Protein AF-A0A3E3EEW6-F1 (afdb_monomer_lite)

Foldseek 3Di:
DPPPDWDKAKDWPVQFPDKAFDPPQPDADPPPRHGWIKTWGWFPALVFFAPVDAPAADPVRRRQSNFTKTFIDGPVQKAADPVHRNTMIMGTHDQVDKTKMATDWDFDPPDADPVRHTDTDGGDIDIDGPVSVNSRNDTHPVVVVVVVVVVVVVVPDDPDDDPPPDDDDDDDDDD

Organism: NCBI:txid1547

pLDDT: mean 82.51, std 18.4, range [32.59, 97.31]

Sequence (175 aa):
MNRRNYIGIGISKNQIAEVNRHSDPTRLDKLSGEPLYVAKVMLPSSEFRNKSIDFGTDQNGIDRNKRGAYINVPASFIRDDRKQPEERKYFYLNPERTYQVHFFGKAIEGKMLEDGRQVYDKPESVMLNASDLKTAFSFDREKINELNQNSNRNNDIPKTNEQVKTEKNSPDLKR

Radius of gyration: 24.43 Å; chains: 1; bounding box: 71×68×52 Å

Structure (mmCIF, N/CA/C/O backbone):
data_AF-A0A3E3EEW6-F1
#
_entry.id   AF-A0A3E3EEW6-F1
#
loop_
_atom_site.group_PDB
_atom_site.id
_atom_site.type_symbol
_atom_site.label_atom_id
_atom_site.label_alt_id
_atom_site.label_comp_id
_atom_site.label_asym_id
_atom_site.label_entity_id
_atom_site.label_seq_id
_atom_site.pdbx_PDB_ins_code
_atom_site.Cartn_x
_atom_site.Cartn_y
_atom_site.Cartn_z
_atom_site.occupancy
_atom_site.B_iso_or_equiv
_atom_site.auth_seq_id
_atom_site.auth_comp_id
_atom_site.auth_asym_id
_atom_site.auth_atom_id
_atom_site.pdbx_PDB_model_num
ATOM 1 N N . MET A 1 1 ? -24.462 -5.992 11.011 1.00 48.09 1 MET A N 1
ATOM 2 C CA . MET A 1 1 ? -22.998 -6.027 10.779 1.00 48.09 1 MET A CA 1
ATOM 3 C C . MET A 1 1 ? -22.311 -6.543 12.036 1.00 48.09 1 MET A C 1
ATOM 5 O O . MET A 1 1 ? -22.247 -5.820 13.024 1.00 48.09 1 MET A O 1
ATOM 9 N N . ASN A 1 2 ? -21.857 -7.799 12.035 1.00 42.53 2 ASN A N 1
ATOM 10 C CA . ASN A 1 2 ? -21.101 -8.363 13.156 1.00 42.53 2 ASN A CA 1
ATOM 11 C C . ASN A 1 2 ? -19.722 -7.685 13.224 1.00 42.53 2 ASN A C 1
ATOM 13 O O . ASN A 1 2 ? -18.914 -7.836 12.316 1.00 42.53 2 ASN A O 1
ATOM 17 N N . ARG A 1 3 ? -19.437 -6.936 14.298 1.00 50.31 3 ARG A N 1
ATOM 18 C CA . ARG A 1 3 ? -18.134 -6.279 14.555 1.00 50.31 3 ARG A CA 1
ATOM 19 C C . ARG A 1 3 ? -17.039 -7.256 15.010 1.00 50.31 3 ARG A C 1
ATOM 21 O O . ARG A 1 3 ? -16.118 -6.862 15.719 1.00 50.31 3 ARG A O 1
ATOM 28 N N . ARG A 1 4 ? -17.153 -8.544 14.698 1.00 55.09 4 ARG A N 1
ATOM 29 C CA . ARG A 1 4 ? -16.237 -9.553 15.232 1.00 55.09 4 ARG A CA 1
ATOM 30 C C . ARG A 1 4 ? -15.172 -9.840 14.179 1.00 55.09 4 ARG A C 1
ATOM 32 O O . ARG A 1 4 ? -15.421 -10.583 13.242 1.00 55.09 4 ARG A O 1
ATOM 39 N N . ASN A 1 5 ? -14.014 -9.203 14.381 1.00 79.44 5 ASN A N 1
ATOM 40 C CA . ASN A 1 5 ? -12.693 -9.535 13.823 1.00 79.44 5 ASN A CA 1
ATOM 41 C C . ASN A 1 5 ? -12.202 -8.721 12.617 1.00 79.44 5 ASN A C 1
ATOM 43 O O . ASN A 1 5 ? -11.505 -9.249 11.756 1.00 79.44 5 ASN A O 1
ATOM 47 N N . TYR A 1 6 ? -12.471 -7.414 12.579 1.00 90.06 6 TYR A N 1
ATOM 48 C CA . TYR A 1 6 ? -11.663 -6.541 11.723 1.00 90.06 6 TYR A CA 1
ATOM 49 C C . TYR A 1 6 ? -10.188 -6.585 12.149 1.00 90.06 6 TYR A C 1
ATOM 51 O O . TYR A 1 6 ? -9.870 -6.551 13.340 1.00 90.06 6 TYR A O 1
ATOM 59 N N . ILE A 1 7 ? -9.288 -6.625 11.172 1.00 93.31 7 ILE A N 1
ATOM 60 C CA . ILE A 1 7 ? -7.844 -6.655 11.389 1.00 93.31 7 ILE A CA 1
ATOM 61 C C . ILE A 1 7 ? -7.320 -5.219 11.370 1.00 93.31 7 ILE A C 1
ATOM 63 O O . ILE A 1 7 ? -7.345 -4.552 10.337 1.00 93.31 7 ILE A O 1
ATOM 67 N N . GLY A 1 8 ? -6.872 -4.730 12.526 1.00 93.19 8 GLY A N 1
ATOM 68 C CA . GLY A 1 8 ? -6.270 -3.403 12.645 1.00 93.19 8 GLY A CA 1
ATOM 69 C C . GLY A 1 8 ? -4.846 -3.366 12.091 1.00 93.19 8 GLY A C 1
ATOM 70 O O . GLY A 1 8 ? -4.026 -4.221 12.437 1.00 93.19 8 GLY A O 1
ATOM 71 N N . ILE A 1 9 ? -4.560 -2.355 11.274 1.00 94.44 9 ILE A N 1
ATOM 72 C CA . ILE A 1 9 ? -3.225 -2.013 10.780 1.00 94.44 9 ILE A CA 1
ATOM 73 C C . ILE A 1 9 ? -2.840 -0.657 11.359 1.00 94.44 9 ILE A C 1
ATOM 75 O O . ILE A 1 9 ? -3.536 0.331 11.127 1.00 94.44 9 ILE A O 1
ATOM 79 N N . GLY A 1 10 ? -1.741 -0.617 12.110 1.00 93.25 10 GLY A N 1
ATOM 80 C CA . GLY A 1 10 ? -1.113 0.629 12.542 1.00 93.25 10 GLY A CA 1
ATOM 81 C C . GLY A 1 10 ? -0.069 1.073 11.523 1.00 93.25 10 GLY A C 1
ATOM 82 O O . GLY A 1 10 ? 0.713 0.250 11.053 1.00 93.25 10 GLY A O 1
ATOM 83 N N . ILE A 1 11 ? -0.058 2.361 11.198 1.00 93.94 11 ILE A N 1
ATOM 84 C CA . ILE A 1 11 ? 0.893 2.982 10.274 1.00 93.94 11 ILE A CA 1
ATOM 85 C C . ILE A 1 11 ? 1.423 4.293 10.856 1.00 93.94 11 ILE A C 1
ATOM 87 O O . ILE A 1 11 ? 0.774 4.938 11.683 1.00 93.94 11 ILE A O 1
ATOM 91 N N . SER A 1 12 ? 2.588 4.724 10.388 1.00 92.62 12 SER A N 1
ATOM 92 C CA . SER A 1 12 ? 3.044 6.099 10.584 1.00 92.62 12 SER A CA 1
ATOM 93 C C . SER A 1 12 ? 2.296 7.054 9.648 1.00 92.62 12 SER A C 1
ATOM 95 O O . SER A 1 12 ? 1.961 6.687 8.520 1.00 92.62 12 SER A O 1
ATOM 97 N N . LYS A 1 13 ? 2.102 8.310 10.068 1.00 92.31 13 LYS A N 1
ATOM 98 C CA . LYS A 1 13 ? 1.625 9.403 9.200 1.00 92.31 13 LYS A CA 1
ATOM 99 C C . LYS A 1 13 ? 2.456 9.519 7.914 1.00 92.31 13 LYS A C 1
ATOM 101 O O . LYS A 1 13 ? 1.886 9.726 6.850 1.00 92.31 13 LYS A O 1
ATOM 106 N N . ASN A 1 14 ? 3.766 9.271 7.991 1.00 93.00 14 ASN A N 1
ATOM 107 C CA . ASN A 1 14 ? 4.686 9.340 6.848 1.00 93.00 14 ASN A CA 1
ATOM 108 C C . ASN A 1 14 ? 4.504 8.195 5.838 1.00 93.00 14 ASN A C 1
ATOM 110 O O . ASN A 1 14 ? 5.036 8.262 4.734 1.00 93.00 14 ASN A O 1
ATOM 114 N N . GLN A 1 15 ? 3.763 7.138 6.190 1.00 94.00 15 GLN A N 1
ATOM 115 C CA . GLN A 1 15 ? 3.397 6.094 5.229 1.00 94.00 15 GLN A CA 1
ATOM 116 C C . GLN A 1 15 ? 2.235 6.520 4.328 1.00 94.00 15 GLN A C 1
ATOM 118 O O . GLN A 1 15 ? 1.960 5.839 3.346 1.00 94.00 15 GLN A O 1
ATOM 123 N N . ILE A 1 16 ? 1.545 7.622 4.625 1.00 95.25 16 ILE A N 1
ATOM 124 C CA . ILE A 1 16 ? 0.517 8.178 3.747 1.00 95.25 16 ILE A CA 1
ATOM 125 C C . ILE A 1 16 ? 1.225 9.093 2.747 1.00 95.25 16 ILE A C 1
ATOM 127 O O . ILE A 1 16 ? 1.584 10.217 3.081 1.00 95.25 16 ILE A O 1
ATOM 131 N N . ALA A 1 17 ? 1.459 8.593 1.534 1.00 92.25 17 ALA A N 1
ATOM 132 C CA . ALA A 1 17 ? 2.208 9.328 0.516 1.00 92.25 17 ALA A CA 1
ATOM 133 C C . ALA A 1 17 ? 1.389 10.475 -0.090 1.00 92.25 17 ALA A C 1
ATOM 135 O O . ALA A 1 17 ? 1.905 11.561 -0.325 1.00 92.25 17 ALA A O 1
ATOM 136 N N . GLU A 1 18 ? 0.108 10.226 -0.352 1.00 92.81 18 GLU A N 1
ATOM 137 C CA . GLU A 1 18 ? -0.807 11.203 -0.937 1.00 92.81 18 GLU A CA 1
ATOM 138 C C . GLU A 1 18 ? -2.254 10.845 -0.605 1.00 92.81 18 GLU A C 1
ATOM 140 O O . GLU A 1 18 ? -2.582 9.680 -0.352 1.00 92.81 18 GLU A O 1
ATOM 145 N N . VAL A 1 19 ? -3.123 11.853 -0.633 1.00 93.75 19 VAL A N 1
ATOM 146 C CA . VAL A 1 19 ? -4.573 11.692 -0.536 1.00 93.75 19 VAL A CA 1
ATOM 147 C C . VAL A 1 19 ? -5.191 12.417 -1.715 1.00 93.75 19 VAL A C 1
ATOM 149 O O . VAL A 1 19 ? -5.144 13.640 -1.788 1.00 93.75 19 VAL A O 1
ATOM 152 N N . ASN A 1 20 ? -5.775 11.657 -2.634 1.00 92.69 20 ASN A N 1
ATOM 153 C CA . ASN A 1 20 ? -6.324 12.184 -3.875 1.00 92.69 20 ASN A CA 1
ATOM 154 C C . ASN A 1 20 ? -7.797 11.818 -4.005 1.00 92.69 20 ASN A C 1
ATOM 156 O O . ASN A 1 20 ? -8.264 10.820 -3.448 1.00 92.69 20 ASN A O 1
ATOM 160 N N . ARG A 1 21 ? -8.537 12.610 -4.781 1.00 91.19 21 ARG A N 1
ATOM 161 C CA . ARG A 1 21 ? -9.883 12.222 -5.202 1.00 91.19 21 ARG A CA 1
ATOM 162 C C . ARG A 1 21 ? -9.795 10.916 -6.001 1.00 91.19 21 ARG A C 1
ATOM 164 O O . ARG A 1 21 ? -8.886 10.744 -6.812 1.00 91.19 21 ARG A O 1
ATOM 171 N N . HIS A 1 22 ? -10.730 10.001 -5.764 1.00 89.25 22 HIS A N 1
ATOM 172 C CA . HIS A 1 22 ? -10.854 8.770 -6.534 1.00 89.25 22 HIS A CA 1
ATOM 173 C C . HIS A 1 22 ? -10.961 9.098 -8.034 1.00 89.25 22 HIS A C 1
ATOM 175 O O . HIS A 1 22 ? -11.614 10.070 -8.415 1.00 89.25 22 HIS A O 1
ATOM 181 N N . SER A 1 23 ? -10.312 8.292 -8.879 1.00 84.94 23 SER A N 1
ATOM 182 C CA . SER A 1 23 ? -10.213 8.538 -10.326 1.00 84.94 23 SER A CA 1
ATOM 183 C C . SER A 1 23 ? -11.574 8.579 -11.022 1.00 84.94 23 SER A C 1
ATOM 185 O O . SER A 1 23 ? -11.783 9.388 -11.917 1.00 84.94 23 SER A O 1
ATOM 187 N N . ASP A 1 24 ? -12.502 7.726 -10.590 1.00 85.81 24 ASP A N 1
ATOM 188 C CA . ASP A 1 24 ? -13.917 7.824 -10.946 1.00 85.81 24 ASP A CA 1
ATOM 189 C C . ASP A 1 24 ? -14.603 8.908 -10.088 1.00 85.81 24 ASP A C 1
ATOM 191 O O . ASP A 1 24 ? -14.772 8.695 -8.879 1.00 85.81 24 ASP A O 1
ATOM 195 N N . PRO A 1 25 ? -15.008 10.046 -10.684 1.00 81.25 25 PRO A N 1
ATOM 196 C CA . PRO A 1 25 ? -15.573 11.182 -9.963 1.00 81.25 25 PRO A CA 1
ATOM 197 C C . PRO A 1 25 ? -16.980 10.921 -9.416 1.00 81.25 25 PRO A C 1
ATOM 199 O O . PRO A 1 25 ? -17.434 11.695 -8.571 1.00 81.25 25 PRO A O 1
ATOM 202 N N . THR A 1 26 ? -17.657 9.866 -9.882 1.00 87.81 26 THR A N 1
ATOM 203 C CA . THR A 1 26 ? -19.009 9.484 -9.442 1.00 87.81 26 THR A CA 1
ATOM 204 C C . THR A 1 26 ? -18.996 8.675 -8.150 1.00 87.81 26 THR A C 1
ATOM 206 O O . THR A 1 26 ? -20.033 8.508 -7.506 1.00 87.81 26 THR A O 1
ATOM 209 N N . ARG A 1 27 ? -17.824 8.181 -7.730 1.00 87.06 27 ARG A N 1
ATOM 210 C CA . ARG A 1 27 ? -17.702 7.475 -6.459 1.00 87.06 27 ARG A CA 1
ATOM 211 C C . ARG A 1 27 ? -17.790 8.444 -5.297 1.00 87.06 27 ARG A C 1
ATOM 213 O O . ARG A 1 27 ? -16.943 9.321 -5.139 1.00 87.06 27 ARG A O 1
ATOM 220 N N . LEU A 1 28 ? -18.780 8.200 -4.449 1.00 87.62 28 LEU A N 1
ATOM 221 C CA . LEU A 1 28 ? -19.002 8.928 -3.210 1.00 87.62 28 LEU A CA 1
ATOM 222 C C . LEU A 1 28 ? -18.585 8.080 -2.008 1.00 87.62 28 LEU A C 1
ATOM 224 O O . LEU A 1 28 ? -18.705 6.847 -2.007 1.00 87.62 28 LEU A O 1
ATOM 228 N N . ASP A 1 29 ? -18.093 8.746 -0.974 1.00 83.75 29 ASP A N 1
ATOM 229 C CA . ASP A 1 29 ? -17.915 8.147 0.335 1.00 83.75 2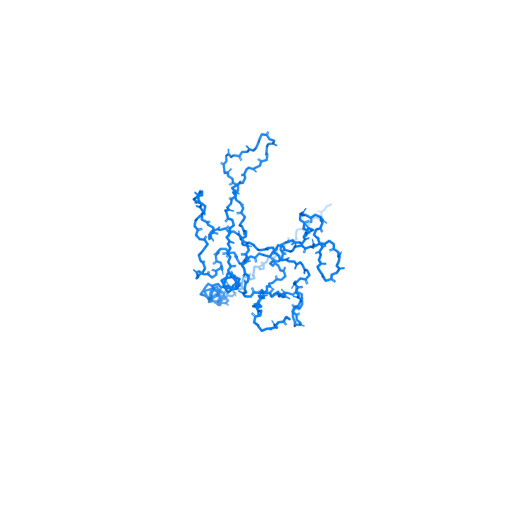9 ASP A CA 1
ATOM 230 C C . ASP A 1 29 ? -19.287 7.836 0.946 1.00 83.75 29 ASP A C 1
ATOM 232 O O . ASP A 1 29 ? -20.179 8.680 1.003 1.00 83.75 29 ASP A O 1
ATOM 236 N N . LYS A 1 30 ? -19.470 6.596 1.406 1.00 79.38 30 LYS A N 1
ATOM 237 C CA . LYS A 1 30 ? -20.777 6.127 1.892 1.00 79.38 30 LYS A CA 1
ATOM 238 C C . LYS A 1 30 ? -21.205 6.758 3.219 1.00 79.38 30 LYS A C 1
ATOM 240 O O . LYS A 1 30 ? -22.365 6.605 3.586 1.00 79.38 30 LYS A O 1
ATOM 245 N N . LEU A 1 31 ? -20.283 7.368 3.963 1.00 77.75 31 LEU A N 1
ATOM 246 C CA . LEU A 1 31 ? -20.566 7.996 5.251 1.00 77.75 31 LEU A CA 1
ATOM 247 C C . LEU A 1 31 ? -20.900 9.476 5.073 1.00 77.75 31 LEU A C 1
ATOM 249 O O . LEU A 1 31 ? -21.845 9.944 5.699 1.00 77.75 31 LEU A O 1
ATOM 253 N N . SER A 1 32 ? -20.141 10.201 4.245 1.00 80.12 32 SER A N 1
ATOM 254 C CA . SER A 1 32 ? -20.338 11.644 4.054 1.00 80.12 32 SER A CA 1
ATOM 255 C C . SER A 1 32 ? -21.212 12.013 2.855 1.00 80.12 32 SER A C 1
ATOM 257 O O . SER A 1 32 ? -21.748 13.113 2.838 1.00 80.12 32 SER A O 1
ATOM 259 N N . GLY A 1 33 ? -21.353 11.141 1.851 1.00 81.62 33 GLY A N 1
ATOM 260 C CA . GLY A 1 33 ? -22.004 11.480 0.578 1.00 81.62 33 GLY A CA 1
ATOM 261 C C . GLY A 1 33 ? -21.162 12.378 -0.339 1.00 81.62 33 GLY A C 1
ATOM 262 O O . GLY A 1 33 ? -21.588 12.688 -1.446 1.00 81.62 33 GLY A O 1
ATOM 263 N N . GLU A 1 34 ? -19.959 12.756 0.093 1.00 87.50 34 GLU A N 1
ATOM 264 C CA . GLU A 1 34 ? -19.004 13.572 -0.663 1.00 87.50 34 GLU A CA 1
ATOM 265 C C . GLU A 1 34 ? -18.172 12.716 -1.629 1.00 87.50 34 GLU A C 1
ATOM 267 O O . GLU A 1 34 ? -18.111 11.492 -1.464 1.00 87.50 34 GLU A O 1
ATOM 272 N N . PRO A 1 35 ? -17.477 13.314 -2.619 1.00 89.12 35 PRO A N 1
ATOM 273 C CA . PRO A 1 35 ? -16.544 12.583 -3.467 1.00 89.12 35 PRO A CA 1
ATOM 274 C C . PRO A 1 35 ? -15.564 11.731 -2.656 1.00 89.12 35 PRO A C 1
ATOM 276 O O . PRO A 1 35 ? -14.970 12.188 -1.680 1.00 89.12 35 PRO A O 1
ATOM 279 N N . LEU A 1 36 ? -15.377 10.477 -3.066 1.00 91.69 36 LEU A N 1
ATOM 280 C CA . LEU A 1 36 ? -14.493 9.547 -2.375 1.00 91.69 36 LEU A CA 1
ATOM 281 C C . LEU A 1 36 ? -13.039 10.005 -2.517 1.00 91.69 36 LEU A C 1
ATOM 283 O O . LEU A 1 36 ? -12.512 10.084 -3.625 1.00 91.69 36 LEU A O 1
ATOM 287 N N . TYR A 1 37 ? -12.369 10.227 -1.389 1.00 93.38 37 TYR A N 1
ATOM 288 C CA . TYR A 1 37 ? -10.922 10.428 -1.337 1.00 93.38 37 TYR A CA 1
ATOM 289 C C . TYR A 1 37 ? -10.218 9.126 -0.968 1.00 93.38 37 TYR A C 1
ATOM 291 O O . TYR A 1 37 ? -10.665 8.376 -0.095 1.00 93.38 37 TYR A O 1
ATOM 299 N N . VAL A 1 38 ? -9.096 8.863 -1.627 1.00 94.50 38 VAL A N 1
ATOM 300 C CA . VAL A 1 38 ? -8.279 7.665 -1.459 1.00 94.50 38 VAL A CA 1
ATOM 301 C C . VAL A 1 38 ? -6.875 8.082 -1.055 1.00 94.50 38 VAL A C 1
ATOM 303 O O . VAL A 1 38 ? -6.227 8.888 -1.720 1.00 94.50 38 VAL A O 1
ATOM 306 N N . ALA A 1 39 ? -6.413 7.510 0.045 1.00 95.88 39 ALA A N 1
ATOM 307 C CA . ALA A 1 39 ? -5.058 7.626 0.533 1.00 95.88 39 ALA A CA 1
ATOM 308 C C . ALA A 1 39 ? -4.190 6.500 -0.041 1.00 95.88 39 ALA A C 1
ATOM 310 O O . ALA A 1 39 ? -4.532 5.317 0.074 1.00 95.88 39 ALA A O 1
ATOM 311 N N . LYS A 1 40 ? -3.042 6.871 -0.606 1.00 96.69 40 LYS A N 1
ATOM 312 C CA . LYS A 1 40 ? -1.972 5.945 -0.978 1.00 96.69 40 LYS A CA 1
ATOM 313 C C . LYS A 1 40 ? -1.139 5.639 0.264 1.00 96.69 40 LYS A C 1
ATOM 315 O O . LYS A 1 40 ? -0.373 6.485 0.725 1.00 96.69 40 LYS A O 1
ATOM 320 N N . VAL A 1 41 ? -1.291 4.434 0.805 1.00 97.06 41 VAL A N 1
ATOM 321 C CA . VAL A 1 41 ? -0.596 3.989 2.018 1.00 97.06 41 VAL A CA 1
ATOM 322 C C . VAL A 1 41 ? 0.540 3.044 1.648 1.00 97.06 41 VAL A C 1
ATOM 324 O O . VAL A 1 41 ? 0.316 1.947 1.135 1.00 97.06 41 VAL A O 1
ATOM 327 N N . MET A 1 42 ? 1.762 3.477 1.925 1.00 96.81 42 MET A N 1
ATOM 328 C CA . MET A 1 42 ? 3.008 2.794 1.606 1.00 96.81 42 MET A CA 1
ATOM 329 C C . MET A 1 42 ? 3.248 1.617 2.550 1.00 96.81 42 MET A C 1
ATOM 331 O O . MET A 1 42 ? 3.222 1.762 3.778 1.00 96.81 42 MET A O 1
ATOM 335 N N . LEU A 1 43 ? 3.552 0.456 1.976 1.00 95.38 43 LEU A N 1
ATOM 336 C CA . LEU A 1 43 ? 4.138 -0.648 2.729 1.00 95.38 43 LEU A CA 1
ATOM 337 C C . LEU A 1 43 ? 5.564 -0.265 3.162 1.00 95.38 43 LEU A C 1
ATOM 339 O O . LEU A 1 43 ? 6.191 0.591 2.526 1.00 95.38 43 LEU A O 1
ATOM 343 N N . PRO A 1 44 ? 6.117 -0.923 4.196 1.00 91.94 44 PRO A N 1
ATOM 344 C CA . PRO A 1 44 ? 7.541 -0.847 4.480 1.00 91.94 44 PRO A CA 1
ATOM 345 C C . PRO A 1 44 ? 8.377 -1.085 3.216 1.00 91.94 44 PRO A C 1
ATOM 347 O O . PRO A 1 44 ? 8.010 -1.877 2.328 1.00 91.94 44 PRO A O 1
ATOM 350 N N . SER A 1 45 ? 9.511 -0.383 3.143 1.00 88.88 45 SER A N 1
ATOM 351 C CA . SER A 1 45 ? 10.475 -0.563 2.055 1.00 88.88 45 SER A CA 1
ATOM 352 C C . SER A 1 45 ? 10.883 -2.035 1.946 1.00 88.88 45 SER A C 1
ATOM 354 O O . SER A 1 45 ? 10.831 -2.762 2.939 1.00 88.88 45 SER A O 1
ATOM 356 N N . SER A 1 46 ? 11.308 -2.463 0.759 1.00 86.62 46 SER A N 1
ATOM 357 C CA . SER A 1 46 ? 11.681 -3.859 0.489 1.00 86.62 46 SE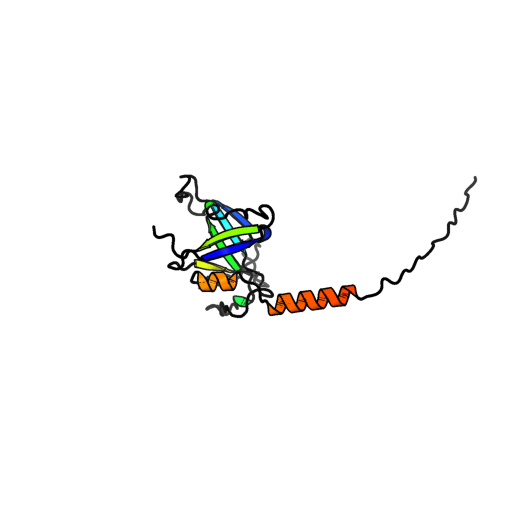R A CA 1
ATOM 358 C C . SER A 1 46 ? 12.701 -4.423 1.486 1.00 86.62 46 SER A C 1
ATOM 360 O O . SER A 1 46 ? 12.608 -5.587 1.846 1.00 86.62 46 SER A O 1
ATOM 362 N N . GLU A 1 47 ? 13.621 -3.595 1.986 1.00 85.38 47 GLU A N 1
ATOM 363 C CA . GLU A 1 47 ? 14.657 -3.989 2.955 1.00 85.38 47 GLU A CA 1
ATOM 364 C C . GLU A 1 47 ? 14.133 -4.233 4.376 1.00 85.38 47 GLU A C 1
ATOM 366 O O . GLU A 1 47 ? 14.732 -4.982 5.145 1.00 85.38 47 GLU A O 1
ATOM 371 N N . PHE A 1 48 ? 13.023 -3.586 4.731 1.00 85.44 48 PHE A N 1
ATOM 372 C CA . PHE A 1 48 ? 12.444 -3.602 6.078 1.00 85.44 48 PHE A CA 1
ATOM 373 C C . PHE A 1 48 ? 11.146 -4.401 6.164 1.00 85.44 48 PHE A C 1
ATOM 375 O O . PHE A 1 48 ? 10.575 -4.555 7.247 1.00 85.44 48 PHE A O 1
ATOM 382 N N . ARG A 1 49 ? 10.650 -4.878 5.024 1.00 85.25 49 ARG A N 1
ATOM 383 C CA . ARG A 1 49 ? 9.421 -5.650 4.932 1.00 85.25 49 ARG A CA 1
ATOM 384 C C . ARG A 1 49 ? 9.639 -7.056 5.479 1.00 85.25 49 ARG A C 1
ATOM 386 O O . ARG A 1 49 ? 10.691 -7.652 5.279 1.00 85.25 49 ARG A O 1
ATOM 393 N N . ASN A 1 50 ? 8.625 -7.595 6.146 1.00 86.56 50 ASN A N 1
ATOM 394 C CA . ASN A 1 50 ? 8.665 -8.959 6.649 1.00 86.56 50 ASN A CA 1
ATOM 395 C C . ASN A 1 50 ? 8.846 -9.981 5.506 1.00 86.56 50 ASN A C 1
ATOM 397 O O . ASN A 1 50 ? 8.004 -10.069 4.612 1.00 86.56 50 ASN A O 1
ATOM 401 N N . LYS A 1 51 ? 9.917 -10.782 5.582 1.00 84.38 51 LYS A N 1
ATOM 402 C CA . LYS A 1 51 ? 10.308 -11.784 4.573 1.00 84.38 51 LYS A CA 1
ATOM 403 C C . LYS A 1 51 ? 9.374 -12.993 4.475 1.00 84.38 51 LYS A C 1
ATOM 405 O O . LYS A 1 51 ? 9.501 -13.774 3.543 1.00 84.38 51 LYS A O 1
ATOM 410 N N . SER A 1 52 ? 8.448 -13.161 5.421 1.00 87.00 52 SER A N 1
ATOM 411 C CA . SER A 1 52 ? 7.422 -14.212 5.339 1.00 87.00 52 SER A CA 1
ATOM 412 C C . SER A 1 52 ? 6.362 -13.947 4.265 1.00 87.00 52 SER A C 1
ATOM 414 O O . SER A 1 52 ? 5.618 -14.861 3.922 1.00 87.00 52 SER A O 1
ATOM 416 N N . ILE A 1 53 ? 6.294 -12.724 3.723 1.00 89.62 53 ILE A N 1
ATOM 417 C CA . ILE A 1 53 ? 5.452 -12.398 2.571 1.00 89.62 53 ILE A CA 1
ATOM 418 C C . ILE A 1 53 ? 6.317 -12.327 1.320 1.00 89.62 53 ILE A C 1
ATOM 420 O O . ILE A 1 53 ? 7.179 -11.457 1.204 1.00 89.62 53 ILE A O 1
ATOM 424 N N . ASP A 1 54 ? 6.017 -13.210 0.373 1.00 92.19 54 ASP A N 1
ATOM 425 C CA . ASP A 1 54 ? 6.591 -13.210 -0.966 1.00 92.19 54 ASP A CA 1
ATOM 426 C C . ASP A 1 54 ? 5.555 -12.702 -1.979 1.00 92.19 54 ASP A C 1
ATOM 428 O O . ASP A 1 54 ? 4.470 -13.266 -2.128 1.00 92.19 54 ASP A O 1
ATOM 432 N N . PHE A 1 55 ? 5.880 -11.614 -2.678 1.00 94.44 55 PHE A N 1
ATOM 433 C CA . PHE A 1 55 ? 5.058 -11.074 -3.766 1.00 94.44 55 PHE A CA 1
ATOM 434 C C . PHE A 1 55 ? 5.358 -11.733 -5.119 1.00 94.44 55 PHE A C 1
ATOM 436 O O . PHE A 1 55 ? 4.630 -11.511 -6.091 1.00 94.44 55 PHE A O 1
ATOM 443 N N . GLY A 1 56 ? 6.426 -12.523 -5.198 1.00 94.19 56 GLY A N 1
ATOM 444 C CA . GLY A 1 56 ? 6.882 -13.224 -6.386 1.00 94.19 56 GLY A CA 1
ATOM 445 C C . GLY A 1 56 ? 7.309 -12.315 -7.539 1.00 94.19 56 GLY A C 1
ATOM 446 O O . GLY A 1 56 ? 7.286 -11.080 -7.473 1.00 94.19 56 GLY A O 1
ATOM 447 N N . THR A 1 57 ? 7.665 -12.969 -8.636 1.00 96.38 57 THR A N 1
ATOM 448 C CA . THR A 1 57 ? 7.980 -12.339 -9.920 1.00 96.38 57 THR A CA 1
ATOM 449 C C . THR A 1 57 ? 6.725 -12.302 -10.788 1.00 96.38 57 THR A C 1
ATOM 451 O O . THR A 1 57 ? 5.946 -13.257 -10.784 1.00 96.38 57 THR A O 1
ATOM 454 N N . ASP A 1 58 ? 6.493 -11.202 -11.502 1.00 94.50 58 ASP A N 1
ATOM 455 C CA . ASP A 1 58 ? 5.375 -11.114 -12.447 1.00 94.50 58 ASP A CA 1
ATOM 456 C C . ASP A 1 58 ? 5.673 -11.793 -13.797 1.00 94.50 58 ASP A C 1
ATOM 458 O O . ASP A 1 58 ? 6.778 -12.284 -14.044 1.00 94.50 58 ASP A O 1
ATOM 462 N N . GLN A 1 59 ? 4.679 -11.822 -14.688 1.00 91.88 59 GLN A N 1
ATOM 463 C CA . GLN A 1 59 ? 4.801 -12.461 -16.006 1.00 91.88 59 GLN A CA 1
ATOM 464 C C . GLN A 1 59 ? 5.872 -11.819 -16.904 1.00 91.88 59 GLN A C 1
ATOM 466 O O . GLN A 1 59 ? 6.365 -12.461 -17.828 1.00 91.88 59 GLN A O 1
ATOM 471 N N . ASN A 1 60 ? 6.264 -10.576 -16.617 1.00 90.19 60 ASN A N 1
ATOM 472 C CA . ASN A 1 60 ? 7.287 -9.835 -17.350 1.00 90.19 60 ASN A CA 1
ATOM 473 C C . ASN A 1 60 ? 8.683 -9.979 -16.715 1.00 90.19 60 ASN A C 1
ATOM 475 O O . ASN A 1 60 ? 9.615 -9.279 -17.112 1.00 90.19 60 ASN A O 1
ATOM 479 N N . GLY A 1 61 ? 8.843 -10.861 -15.721 1.00 91.75 61 GLY A N 1
ATOM 480 C CA . GLY A 1 61 ? 10.114 -11.082 -15.034 1.00 91.75 61 GLY A CA 1
ATOM 481 C C . GLY A 1 61 ? 10.440 -10.029 -13.970 1.00 91.75 61 GLY A C 1
ATOM 482 O O . GLY A 1 61 ? 11.573 -9.983 -13.484 1.00 91.75 61 GLY A O 1
ATOM 483 N N . ILE A 1 62 ? 9.488 -9.173 -13.582 1.00 94.56 62 ILE A N 1
ATOM 484 C CA . ILE A 1 62 ? 9.718 -8.133 -12.578 1.00 94.56 62 ILE A CA 1
ATOM 485 C C . ILE A 1 62 ? 9.576 -8.726 -11.175 1.00 94.56 62 ILE A C 1
ATOM 487 O O . ILE A 1 62 ? 8.488 -9.104 -10.746 1.00 94.56 62 ILE A O 1
ATOM 491 N N . ASP A 1 63 ? 10.679 -8.740 -10.425 1.00 94.94 63 ASP A N 1
ATOM 492 C CA . ASP A 1 63 ? 10.698 -9.098 -9.003 1.00 94.94 63 ASP A CA 1
ATOM 493 C C . ASP A 1 63 ? 10.003 -8.009 -8.165 1.00 94.94 63 ASP A C 1
ATOM 495 O O . ASP A 1 63 ? 10.537 -6.906 -7.971 1.00 94.94 63 ASP A O 1
ATOM 499 N N . ARG A 1 64 ? 8.795 -8.313 -7.673 1.00 95.31 64 ARG A N 1
ATOM 500 C CA . ARG A 1 64 ? 7.948 -7.377 -6.914 1.00 95.31 64 ARG A CA 1
ATOM 501 C C . ARG A 1 64 ? 8.408 -7.199 -5.469 1.00 95.31 64 ARG A C 1
ATOM 503 O O . ARG A 1 64 ? 8.127 -6.159 -4.866 1.00 95.31 64 ARG A O 1
ATOM 510 N N . ASN A 1 65 ? 9.181 -8.138 -4.920 1.00 93.88 65 ASN A N 1
ATOM 511 C CA . ASN A 1 65 ? 9.744 -8.013 -3.572 1.00 93.88 65 ASN A CA 1
ATOM 512 C C . ASN A 1 65 ? 10.755 -6.868 -3.487 1.00 93.88 65 ASN A C 1
ATOM 514 O O . ASN A 1 65 ? 10.847 -6.198 -2.462 1.00 93.88 65 ASN A O 1
ATOM 518 N N . LYS A 1 66 ? 11.452 -6.575 -4.591 1.00 92.75 66 LYS A N 1
ATOM 519 C CA . LYS A 1 66 ? 12.413 -5.463 -4.714 1.00 92.75 66 LYS A CA 1
ATOM 520 C C . LYS A 1 66 ? 11.770 -4.109 -5.032 1.00 92.75 66 LYS A C 1
ATOM 522 O O . LYS A 1 66 ? 12.480 -3.142 -5.325 1.00 92.75 66 LYS A O 1
ATOM 527 N N . ARG A 1 67 ? 10.437 -4.021 -5.041 1.00 93.44 67 ARG A N 1
ATOM 528 C CA . ARG A 1 67 ? 9.702 -2.796 -5.378 1.00 93.44 67 ARG A CA 1
ATOM 529 C C . ARG A 1 67 ? 9.116 -2.138 -4.135 1.00 93.44 67 ARG A C 1
ATOM 531 O O . ARG A 1 67 ? 8.656 -2.791 -3.191 1.00 93.44 67 ARG A O 1
ATOM 538 N N . GLY A 1 68 ? 9.079 -0.806 -4.176 1.00 94.50 68 GLY A N 1
ATOM 539 C CA . GLY A 1 68 ? 8.181 -0.053 -3.313 1.00 94.50 68 GLY A CA 1
ATOM 540 C C . GLY A 1 68 ? 6.746 -0.487 -3.607 1.00 94.50 68 GLY A C 1
ATOM 541 O O . GLY A 1 68 ? 6.393 -0.710 -4.768 1.00 94.50 68 GLY A O 1
ATOM 542 N N . ALA A 1 69 ? 5.938 -0.618 -2.564 1.00 96.19 69 ALA A N 1
ATOM 543 C CA . ALA A 1 69 ? 4.571 -1.098 -2.677 1.00 96.19 69 ALA A CA 1
ATOM 544 C C . ALA A 1 69 ? 3.628 -0.233 -1.847 1.00 96.19 69 ALA A C 1
ATOM 546 O O . ALA A 1 69 ? 4.038 0.386 -0.863 1.00 96.19 69 ALA A O 1
ATOM 547 N N . TYR A 1 70 ? 2.365 -0.192 -2.246 1.00 96.88 70 TYR A N 1
ATOM 548 C CA . TYR A 1 70 ? 1.327 0.562 -1.559 1.00 96.88 70 TYR A CA 1
ATOM 549 C C . TYR A 1 70 ? -0.040 -0.094 -1.727 1.00 96.88 70 TYR A C 1
ATOM 551 O O . TYR A 1 70 ? -0.261 -0.900 -2.631 1.00 96.88 70 TYR A O 1
ATOM 559 N N . ILE A 1 71 ? -0.973 0.303 -0.872 1.00 96.94 71 ILE A N 1
ATOM 560 C CA . ILE A 1 71 ? -2.400 0.053 -1.051 1.00 96.94 71 ILE A CA 1
ATOM 561 C C . ILE A 1 71 ? -3.149 1.376 -1.133 1.00 96.94 71 ILE A C 1
ATOM 563 O O . ILE A 1 71 ? -2.701 2.407 -0.630 1.00 96.94 71 ILE A O 1
ATOM 567 N N . ASN A 1 72 ? -4.323 1.321 -1.739 1.00 95.19 72 ASN A N 1
ATOM 568 C CA . ASN A 1 72 ? -5.263 2.425 -1.779 1.00 95.19 72 ASN A CA 1
ATOM 569 C C . ASN A 1 72 ? -6.339 2.206 -0.711 1.00 95.19 72 ASN A C 1
ATOM 571 O O . ASN A 1 72 ? -7.060 1.207 -0.745 1.00 95.19 72 ASN A O 1
ATOM 575 N N . VAL A 1 73 ? -6.448 3.130 0.242 1.00 94.00 73 VAL A N 1
ATOM 576 C CA . VAL A 1 73 ? -7.416 3.064 1.349 1.00 94.00 73 VAL A CA 1
ATOM 577 C C . VAL A 1 73 ? -8.320 4.290 1.285 1.00 94.00 73 VAL A C 1
ATOM 579 O O . VAL A 1 73 ? -7.803 5.392 1.123 1.00 94.00 73 VAL A O 1
ATOM 582 N N . PRO A 1 74 ? -9.650 4.166 1.435 1.00 92.19 74 PRO A N 1
ATOM 583 C CA . PRO A 1 74 ? -10.509 5.331 1.627 1.00 92.19 74 PRO A CA 1
ATOM 584 C C . PRO A 1 74 ? -9.968 6.221 2.750 1.00 92.19 74 PRO A C 1
ATOM 586 O O . PRO A 1 74 ? -9.744 5.746 3.864 1.00 92.19 74 PRO A O 1
ATOM 589 N N . ALA A 1 75 ? -9.752 7.506 2.477 1.00 92.44 75 ALA A N 1
ATOM 590 C CA . ALA A 1 75 ? -9.173 8.428 3.456 1.00 92.44 75 ALA A CA 1
ATOM 591 C C . ALA A 1 75 ? -10.041 8.509 4.723 1.00 92.44 75 ALA A C 1
ATOM 593 O O . ALA A 1 75 ? -9.533 8.538 5.841 1.00 92.44 75 ALA A O 1
ATOM 594 N N . SER A 1 76 ? -11.360 8.414 4.543 1.00 89.81 76 SER A N 1
ATOM 595 C CA . SER A 1 76 ? -12.358 8.350 5.610 1.00 89.81 76 SER A CA 1
ATOM 596 C C . SER A 1 76 ? -12.236 7.124 6.516 1.00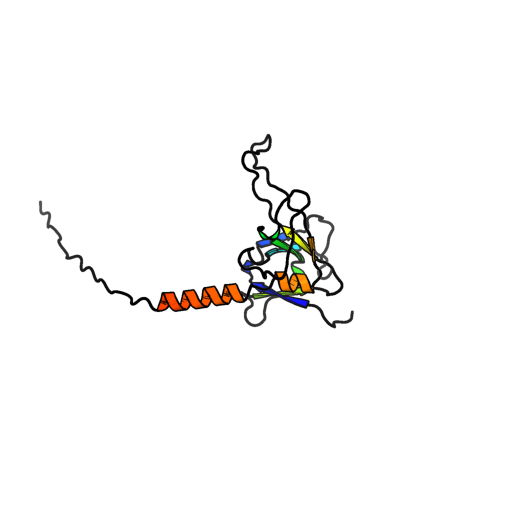 89.81 76 SER A C 1
ATOM 598 O O . SER A 1 76 ? -12.914 7.088 7.541 1.00 89.81 76 SER A O 1
ATOM 600 N N . PHE A 1 77 ? -11.427 6.114 6.180 1.00 91.25 77 PHE A N 1
ATOM 601 C CA . PHE A 1 77 ? -11.210 4.913 7.000 1.00 91.25 77 PHE A CA 1
ATOM 602 C C . PHE A 1 77 ? -9.931 4.995 7.836 1.00 91.25 77 PHE A C 1
ATOM 604 O O . PHE A 1 77 ? -9.761 4.202 8.764 1.00 91.25 77 PHE A O 1
ATOM 611 N N . ILE A 1 78 ? -9.054 5.954 7.535 1.00 93.88 78 ILE A N 1
ATOM 612 C CA . ILE A 1 78 ? -7.853 6.219 8.317 1.00 93.88 78 ILE A CA 1
ATOM 613 C C . ILE A 1 78 ? -8.254 7.041 9.546 1.00 93.88 78 ILE A C 1
ATOM 615 O O . ILE A 1 78 ? -9.079 7.958 9.485 1.00 93.88 78 ILE A O 1
ATOM 619 N N . ARG A 1 79 ? -7.724 6.649 10.699 1.00 94.31 79 ARG A N 1
ATOM 620 C CA . ARG A 1 79 ? -8.031 7.228 12.005 1.00 94.31 79 ARG A CA 1
ATOM 621 C C . ARG A 1 79 ? -6.751 7.561 12.743 1.00 94.31 79 ARG A C 1
ATOM 623 O O . ARG A 1 79 ? -5.742 6.879 12.588 1.00 94.31 79 ARG A O 1
ATOM 630 N N . ASP A 1 80 ? -6.839 8.574 13.586 1.00 94.81 80 ASP A N 1
ATOM 631 C CA . ASP A 1 80 ? -5.729 9.022 14.414 1.00 94.81 80 ASP A CA 1
ATOM 632 C C . ASP A 1 80 ? -5.605 8.143 15.651 1.00 94.81 80 ASP A C 1
ATOM 634 O O . ASP A 1 80 ? -6.609 7.811 16.297 1.00 94.81 80 ASP A O 1
ATOM 638 N N . ASP A 1 81 ? -4.371 7.766 15.989 1.00 91.75 81 ASP A N 1
ATOM 639 C CA . ASP A 1 81 ? -4.089 7.149 17.278 1.00 91.75 81 ASP A CA 1
ATOM 640 C C . ASP A 1 81 ? -4.421 8.128 18.409 1.00 91.75 81 ASP A C 1
ATOM 642 O O . ASP A 1 81 ? -4.044 9.295 18.374 1.00 91.75 81 ASP A O 1
ATOM 646 N N . ARG A 1 82 ? -5.130 7.656 19.440 1.00 89.94 82 ARG A N 1
ATOM 647 C CA . ARG A 1 82 ? -5.556 8.521 20.551 1.00 89.94 82 ARG A CA 1
ATOM 648 C C . ARG A 1 82 ? -4.388 9.039 21.388 1.00 89.94 82 ARG A C 1
ATOM 650 O O . ARG A 1 82 ? -4.522 10.079 22.018 1.00 89.94 82 ARG A O 1
ATOM 657 N N . LYS A 1 83 ? -3.290 8.284 21.460 1.00 89.94 83 LYS A N 1
ATOM 658 C CA . LYS A 1 83 ? -2.111 8.618 22.266 1.00 89.94 83 LYS A CA 1
ATOM 659 C C . LYS A 1 83 ? -1.072 9.381 21.452 1.00 89.94 83 LYS A C 1
ATOM 661 O O . LYS A 1 83 ? -0.383 10.221 22.013 1.00 89.94 83 LYS A O 1
ATOM 666 N N . GLN A 1 84 ? -0.942 9.073 20.162 1.00 90.31 84 GLN A N 1
ATOM 667 C CA . GLN A 1 84 ? 0.055 9.677 19.269 1.00 90.31 84 GLN A CA 1
ATOM 668 C C . GLN A 1 84 ? -0.576 10.137 17.940 1.00 90.31 84 GLN A C 1
ATOM 670 O O . GLN A 1 84 ? -0.200 9.632 16.880 1.00 90.31 84 GLN A O 1
ATOM 675 N N . PRO A 1 85 ? -1.532 11.085 17.963 1.00 86.75 85 PRO A N 1
ATOM 676 C CA . PRO A 1 85 ? -2.324 11.452 16.784 1.00 86.75 85 PRO A CA 1
ATOM 677 C C . PRO A 1 85 ? -1.493 12.052 15.643 1.00 86.75 85 PRO A C 1
ATOM 679 O O . PRO A 1 85 ? -1.837 11.879 14.469 1.00 86.75 85 PRO A O 1
ATOM 682 N N . GLU A 1 86 ? -0.380 12.716 15.968 1.00 87.88 86 GLU A N 1
ATOM 683 C CA . GLU A 1 86 ? 0.501 13.346 14.978 1.00 87.88 86 GLU A CA 1
ATOM 684 C C . GLU A 1 86 ? 1.471 12.380 14.298 1.00 87.88 86 GLU A C 1
ATOM 686 O O . GLU A 1 86 ? 1.952 12.661 13.202 1.00 87.88 86 GLU A O 1
ATOM 691 N N . GLU A 1 87 ? 1.725 11.220 14.899 1.00 89.94 87 GLU A N 1
ATOM 692 C CA . GLU A 1 87 ? 2.739 10.278 14.414 1.00 89.94 87 GLU A CA 1
ATOM 693 C C . GLU A 1 87 ? 2.123 8.986 13.889 1.00 89.94 87 GLU A C 1
ATOM 695 O O . GLU A 1 87 ? 2.614 8.410 12.913 1.00 89.94 87 GLU A O 1
ATOM 700 N N . ARG A 1 88 ? 1.043 8.527 14.529 1.00 92.69 88 ARG A N 1
ATOM 701 C CA . ARG A 1 88 ? 0.444 7.216 14.305 1.00 92.69 88 ARG A CA 1
ATOM 702 C C . ARG A 1 88 ? -0.990 7.337 13.826 1.00 92.69 88 ARG A C 1
ATOM 704 O O . ARG A 1 88 ? -1.823 8.029 14.410 1.00 92.69 88 ARG A O 1
ATOM 711 N N . LYS A 1 89 ? -1.281 6.584 12.775 1.00 95.44 89 LYS A N 1
ATOM 712 C CA . LYS A 1 89 ? -2.619 6.387 12.232 1.00 95.44 89 LYS A CA 1
ATOM 713 C C . LYS A 1 89 ? -2.940 4.895 12.228 1.00 95.44 89 LYS A C 1
ATOM 715 O O . LYS A 1 89 ? -2.049 4.049 12.309 1.00 95.44 89 LYS A O 1
ATOM 720 N N . TYR A 1 90 ? -4.211 4.552 12.113 1.00 95.12 90 TYR A N 1
ATOM 721 C CA . TYR A 1 90 ? -4.637 3.175 11.905 1.00 95.12 90 TYR A CA 1
ATOM 722 C C . TYR A 1 90 ? -5.843 3.099 10.982 1.00 95.12 90 TYR A C 1
ATOM 724 O O . TYR A 1 90 ? -6.615 4.046 10.839 1.00 95.12 90 TYR A O 1
ATOM 732 N N . PHE A 1 91 ? -6.020 1.939 10.368 1.00 94.62 91 PHE A N 1
ATOM 733 C CA . PHE A 1 91 ? -7.229 1.579 9.641 1.00 94.62 91 PHE A CA 1
ATOM 734 C C . PHE A 1 91 ? -7.544 0.104 9.885 1.00 94.62 91 PHE A C 1
ATOM 736 O O . PHE A 1 91 ? -6.729 -0.651 10.422 1.00 94.62 91 PHE A O 1
ATOM 743 N N . TYR A 1 92 ? -8.752 -0.305 9.509 1.00 94.19 92 TYR A N 1
ATOM 744 C CA . TYR A 1 92 ? -9.248 -1.653 9.746 1.00 94.19 92 TYR A CA 1
ATOM 745 C C 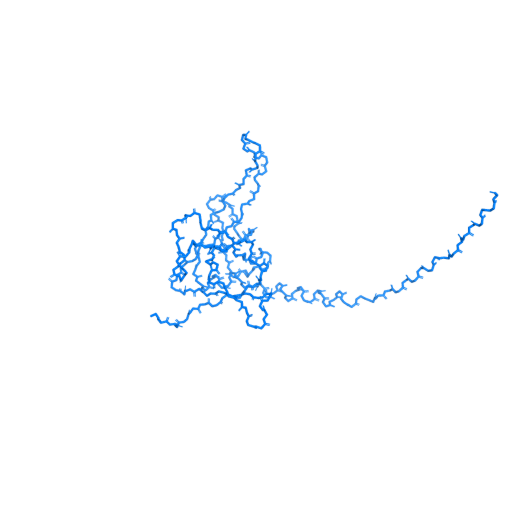. TYR A 1 92 ? -9.573 -2.357 8.436 1.00 94.19 92 TYR A C 1
ATOM 747 O O . TYR A 1 92 ? -10.287 -1.827 7.585 1.00 94.19 92 TYR A O 1
ATOM 755 N N . LEU A 1 93 ? -9.084 -3.584 8.312 1.00 93.62 93 LEU A N 1
ATOM 756 C CA . LEU A 1 93 ? -9.347 -4.473 7.194 1.00 93.62 93 LEU A CA 1
ATOM 757 C C . LEU A 1 93 ? -10.446 -5.472 7.568 1.00 93.62 93 LEU A C 1
ATOM 759 O O . LEU A 1 93 ? -10.476 -6.001 8.677 1.00 93.62 93 LEU A O 1
ATOM 763 N N . ASN A 1 94 ? -11.356 -5.725 6.635 1.00 92.25 94 ASN A N 1
ATOM 764 C CA . ASN A 1 94 ? -12.330 -6.800 6.722 1.00 92.25 94 ASN A CA 1
ATOM 765 C C . ASN A 1 94 ? -11.619 -8.126 6.376 1.00 92.25 94 ASN A C 1
ATOM 767 O O . ASN A 1 94 ? -11.080 -8.228 5.272 1.00 92.25 94 ASN A O 1
ATOM 771 N N . PRO A 1 95 ? -11.624 -9.132 7.270 1.00 92.62 95 PRO A N 1
ATOM 772 C CA . PRO A 1 95 ? -10.947 -10.411 7.047 1.00 92.62 95 PRO A CA 1
ATOM 773 C C . PRO A 1 95 ? -11.490 -11.211 5.856 1.00 92.62 95 PRO A C 1
ATOM 775 O O . PRO A 1 95 ? -10.761 -12.015 5.289 1.00 92.62 95 PRO A O 1
ATOM 778 N N . GLU A 1 96 ? -12.737 -10.975 5.447 1.00 91.69 96 GLU A N 1
ATOM 779 C CA . GLU A 1 96 ? -13.394 -11.679 4.336 1.00 91.69 96 GLU A CA 1
ATOM 780 C C . GLU A 1 96 ? -13.070 -11.067 2.964 1.00 91.69 96 GLU A C 1
ATOM 782 O O . GLU A 1 96 ? -13.552 -11.539 1.936 1.00 91.69 96 GLU A O 1
ATOM 787 N N . ARG A 1 97 ? -12.294 -9.976 2.926 1.00 92.25 97 ARG A N 1
ATOM 788 C CA . ARG A 1 97 ? -11.939 -9.279 1.688 1.00 92.25 97 ARG A CA 1
ATOM 789 C C . ARG A 1 97 ? -10.486 -9.501 1.313 1.00 92.25 97 ARG A C 1
ATOM 791 O O . ARG A 1 97 ? -9.599 -9.598 2.159 1.00 92.25 97 ARG A O 1
ATOM 798 N N . THR A 1 98 ? -10.257 -9.471 0.010 1.00 95.38 98 THR A N 1
ATOM 799 C CA . THR A 1 98 ? -8.931 -9.327 -0.576 1.00 95.38 98 THR A CA 1
ATOM 800 C C . THR A 1 98 ? -8.656 -7.870 -0.920 1.00 95.38 98 THR A C 1
ATOM 802 O O . THR A 1 98 ? -9.556 -7.119 -1.304 1.00 95.38 98 THR A O 1
ATOM 805 N N . TYR A 1 99 ? -7.394 -7.488 -0.820 1.00 95.88 99 TYR A N 1
ATOM 806 C CA . TYR A 1 99 ? -6.892 -6.138 -0.993 1.00 95.88 99 TYR A CA 1
ATOM 807 C C . TYR A 1 99 ? -5.824 -6.129 -2.073 1.00 95.88 99 TYR A C 1
ATOM 809 O O . TYR A 1 99 ? -4.932 -6.976 -2.079 1.00 95.88 99 TYR A O 1
ATOM 817 N N . GLN A 1 100 ? -5.922 -5.162 -2.979 1.00 97.31 100 GLN A N 1
ATOM 818 C CA . GLN A 1 100 ? -4.963 -5.010 -4.060 1.00 97.31 100 GLN A CA 1
ATOM 819 C C . GLN A 1 100 ? -3.731 -4.252 -3.565 1.00 97.31 100 GLN A C 1
ATOM 821 O O . GLN A 1 100 ? -3.839 -3.125 -3.078 1.00 97.31 100 GLN A O 1
ATOM 826 N N . VAL A 1 101 ? -2.566 -4.872 -3.712 1.00 97.25 101 VAL A N 1
ATOM 827 C CA . VAL A 1 101 ? -1.261 -4.246 -3.512 1.00 97.25 101 VAL A CA 1
ATOM 828 C C . VAL A 1 101 ? -0.730 -3.809 -4.870 1.00 97.25 101 VAL A C 1
ATOM 830 O O . VAL A 1 101 ? -0.705 -4.575 -5.839 1.00 97.25 101 VAL A O 1
ATOM 833 N N . HIS A 1 102 ? -0.327 -2.551 -4.948 1.00 97.00 102 HIS A N 1
ATOM 834 C CA . HIS A 1 102 ? 0.281 -1.942 -6.119 1.00 97.00 102 HIS A CA 1
ATOM 835 C C . HIS A 1 102 ? 1.780 -1.775 -5.900 1.00 97.00 102 HIS A C 1
ATOM 837 O O . HIS A 1 102 ? 2.237 -1.612 -4.768 1.00 97.00 102 HIS A O 1
ATOM 843 N N . PHE A 1 103 ? 2.538 -1.770 -6.990 1.00 96.69 103 PHE A N 1
ATOM 844 C CA . PHE A 1 103 ? 3.989 -1.625 -6.968 1.00 96.69 103 PHE A CA 1
ATOM 845 C C . PHE A 1 103 ? 4.408 -0.441 -7.829 1.00 96.69 103 PHE A C 1
ATOM 847 O O . PHE A 1 103 ? 3.776 -0.138 -8.842 1.00 96.69 103 PHE A O 1
ATOM 854 N N . PHE A 1 104 ? 5.476 0.242 -7.424 1.00 94.12 104 PHE A N 1
ATOM 855 C CA . PHE A 1 104 ? 6.026 1.334 -8.221 1.00 94.12 104 PHE A CA 1
ATOM 856 C C . PHE A 1 104 ? 6.828 0.802 -9.405 1.00 94.12 104 PHE A C 1
ATOM 858 O O . PHE A 1 104 ? 7.691 -0.074 -9.258 1.00 94.12 104 PHE A O 1
ATOM 865 N N . GLY A 1 105 ? 6.564 1.400 -10.564 1.00 93.38 105 GLY A N 1
ATOM 866 C CA . GLY A 1 105 ? 7.396 1.222 -11.738 1.00 93.38 105 GLY A CA 1
ATOM 867 C C . GLY A 1 105 ? 8.774 1.860 -11.555 1.00 93.38 105 GLY A C 1
ATOM 868 O O . GLY A 1 105 ? 8.932 2.835 -10.817 1.00 93.38 105 GLY A O 1
ATOM 869 N N . LYS A 1 106 ? 9.779 1.317 -12.233 1.00 92.25 106 LYS A N 1
ATOM 870 C CA . LYS A 1 106 ? 11.107 1.916 -12.395 1.00 92.25 106 LYS A CA 1
ATOM 871 C C . LYS A 1 106 ? 11.286 2.350 -13.841 1.00 92.25 106 LYS A C 1
ATOM 873 O O . LYS A 1 106 ? 10.705 1.761 -14.750 1.00 92.25 106 LYS A O 1
ATOM 878 N N . ALA A 1 107 ? 12.081 3.397 -14.027 1.00 91.06 107 ALA A N 1
ATOM 879 C CA . ALA A 1 107 ? 12.469 3.859 -15.347 1.00 91.06 107 ALA A CA 1
ATOM 880 C C . ALA A 1 107 ? 13.157 2.719 -16.112 1.00 91.06 107 ALA A C 1
ATOM 882 O O . ALA A 1 107 ? 14.044 2.056 -15.571 1.00 91.06 107 ALA A O 1
ATOM 883 N N . ILE A 1 108 ? 12.735 2.489 -17.353 1.00 88.44 108 ILE A N 1
ATOM 884 C CA . ILE A 1 108 ? 13.400 1.560 -18.260 1.00 88.44 108 ILE A CA 1
ATOM 885 C C . ILE A 1 108 ? 14.539 2.322 -18.925 1.00 88.44 108 ILE A C 1
ATOM 887 O O . ILE A 1 108 ? 14.312 3.251 -19.703 1.00 88.44 108 ILE A O 1
ATOM 891 N N . GLU A 1 109 ? 15.765 1.935 -18.597 1.00 85.62 109 GLU A N 1
ATOM 892 C CA . GLU A 1 109 ? 16.964 2.574 -19.124 1.00 85.62 109 GLU A CA 1
ATOM 893 C C . GLU A 1 109 ? 16.976 2.559 -20.661 1.00 85.62 109 GLU A C 1
ATOM 895 O O . GLU A 1 109 ? 16.601 1.572 -21.300 1.00 85.62 109 GLU A O 1
ATOM 900 N N . GLY A 1 110 ? 17.345 3.694 -21.259 1.00 81.75 110 GLY A N 1
ATOM 901 C CA . GLY A 1 110 ? 17.420 3.851 -22.713 1.00 81.75 110 GLY A CA 1
ATOM 902 C C . GLY A 1 110 ? 16.074 3.918 -23.445 1.00 81.75 110 GLY A C 1
ATOM 903 O O . GLY A 1 110 ? 16.073 4.009 -24.670 1.00 81.75 110 GLY A O 1
ATOM 904 N N . LYS A 1 111 ? 14.929 3.901 -22.742 1.00 86.06 111 LYS A N 1
ATOM 905 C CA . LYS A 1 111 ? 13.602 4.066 -23.359 1.00 86.06 111 LYS A CA 1
ATOM 906 C C . LYS A 1 111 ? 12.940 5.383 -22.966 1.00 86.06 111 LYS A C 1
ATOM 908 O O . LYS A 1 111 ? 12.553 5.585 -21.815 1.00 86.06 111 LYS A O 1
ATOM 913 N N . MET A 1 112 ? 12.729 6.223 -23.971 1.00 87.62 112 MET A N 1
ATOM 914 C CA . MET A 1 112 ? 11.928 7.442 -23.890 1.00 87.62 112 MET A CA 1
ATOM 915 C C . MET A 1 112 ? 10.711 7.310 -24.808 1.00 87.62 112 MET A C 1
ATOM 917 O O . MET A 1 112 ? 10.762 6.617 -25.824 1.00 87.62 112 MET A O 1
ATOM 921 N N . LEU A 1 113 ? 9.612 7.951 -24.428 1.00 86.50 113 LEU A N 1
ATOM 922 C CA . LEU A 1 113 ? 8.483 8.198 -25.317 1.00 86.50 113 LEU A CA 1
ATOM 923 C C . LEU A 1 113 ? 8.890 9.227 -26.383 1.00 86.50 113 LEU A C 1
ATOM 925 O O . LEU A 1 113 ? 9.848 9.978 -26.199 1.00 86.50 113 LEU A O 1
ATOM 929 N N . GLU A 1 114 ? 8.142 9.288 -27.485 1.00 84.62 114 GLU A N 1
ATOM 930 C CA . GLU A 1 114 ? 8.385 10.242 -28.584 1.00 84.62 114 GLU A CA 1
ATOM 931 C C . GLU A 1 114 ? 8.335 11.709 -28.127 1.00 84.62 114 GLU A C 1
ATOM 933 O O . GLU A 1 114 ? 8.986 12.573 -28.705 1.00 84.62 114 GLU A O 1
ATOM 938 N N . ASP A 1 115 ? 7.608 11.982 -27.043 1.00 86.69 115 ASP A N 1
ATOM 939 C CA . ASP A 1 115 ? 7.507 13.295 -26.405 1.00 86.69 115 ASP A CA 1
ATOM 940 C C . ASP A 1 115 ? 8.632 13.589 -25.390 1.00 86.69 115 ASP A C 1
ATOM 942 O O . ASP A 1 115 ? 8.572 14.580 -24.661 1.00 86.69 115 ASP A O 1
ATOM 946 N N . GLY A 1 116 ? 9.652 12.729 -25.318 1.00 84.44 116 GLY A N 1
ATOM 947 C CA . GLY A 1 116 ? 10.811 12.877 -24.437 1.00 84.44 116 GLY A CA 1
ATOM 948 C C . GLY A 1 116 ? 10.579 12.446 -22.986 1.00 84.44 116 GLY A C 1
ATOM 949 O O . GLY A 1 116 ? 11.491 12.568 -22.168 1.00 84.44 116 GLY A O 1
ATOM 950 N N . ARG A 1 117 ? 9.393 11.933 -22.627 1.00 87.38 117 ARG A N 1
ATOM 951 C CA . ARG A 1 117 ? 9.132 11.436 -21.266 1.00 87.38 117 ARG A CA 1
ATOM 952 C C . ARG A 1 117 ? 9.736 10.049 -21.041 1.00 87.38 117 ARG A C 1
ATOM 954 O O . ARG A 1 117 ? 9.676 9.175 -21.903 1.00 87.38 117 ARG A O 1
ATOM 961 N N . GLN A 1 118 ? 10.247 9.824 -19.833 1.00 90.75 118 GLN A N 1
ATOM 962 C CA . GLN A 1 118 ? 10.795 8.536 -19.407 1.00 90.75 118 GLN A CA 1
ATOM 963 C C . GLN A 1 118 ? 9.732 7.432 -19.440 1.00 90.75 118 GLN A C 1
ATOM 965 O O . GLN A 1 118 ? 8.645 7.579 -18.877 1.00 90.75 118 GLN A O 1
ATOM 970 N N . VAL A 1 119 ? 10.062 6.295 -20.058 1.00 91.81 119 VAL A N 1
ATOM 971 C CA . VAL A 1 119 ? 9.221 5.092 -20.003 1.00 91.81 119 VAL A CA 1
ATOM 972 C C . VAL A 1 119 ? 9.497 4.359 -18.694 1.00 91.81 119 VAL A C 1
ATOM 974 O O . VAL A 1 119 ? 10.655 4.148 -18.331 1.00 91.81 119 VAL A O 1
ATOM 977 N N . TYR A 1 120 ? 8.436 3.945 -18.004 1.00 92.38 120 TYR A N 1
ATOM 978 C CA . TYR A 1 120 ? 8.506 3.144 -16.782 1.00 92.38 120 TYR A CA 1
ATOM 979 C C . TYR A 1 120 ? 7.963 1.738 -17.030 1.00 92.38 120 TYR A C 1
ATOM 981 O O . TYR A 1 120 ? 7.018 1.558 -17.804 1.00 92.38 120 TYR A O 1
ATOM 989 N N . ASP A 1 121 ? 8.540 0.751 -16.345 1.00 93.50 121 ASP A N 1
ATOM 990 C CA . ASP A 1 121 ? 7.940 -0.576 -16.250 1.00 93.50 121 ASP A CA 1
ATOM 991 C C . ASP A 1 121 ? 6.627 -0.527 -15.447 1.00 93.50 121 ASP A C 1
ATOM 993 O O . ASP A 1 121 ? 6.314 0.447 -14.753 1.00 93.50 121 ASP A O 1
ATOM 997 N N . LYS A 1 122 ? 5.804 -1.565 -15.602 1.00 93.06 122 LYS A N 1
ATOM 998 C CA . LYS A 1 122 ? 4.474 -1.647 -14.989 1.00 93.06 122 LYS A CA 1
ATOM 999 C C . LYS A 1 122 ? 4.333 -2.991 -14.278 1.00 93.06 122 LYS A C 1
ATOM 1001 O O . LYS A 1 122 ? 3.814 -3.923 -14.887 1.00 93.06 122 LYS A O 1
ATOM 1006 N N . PRO A 1 123 ? 4.811 -3.108 -13.028 1.00 95.94 123 PRO A N 1
ATOM 1007 C CA . PRO A 1 123 ? 4.723 -4.364 -12.304 1.00 95.94 123 PRO A CA 1
ATOM 1008 C C . PRO A 1 123 ? 3.264 -4.716 -12.005 1.00 95.94 123 PR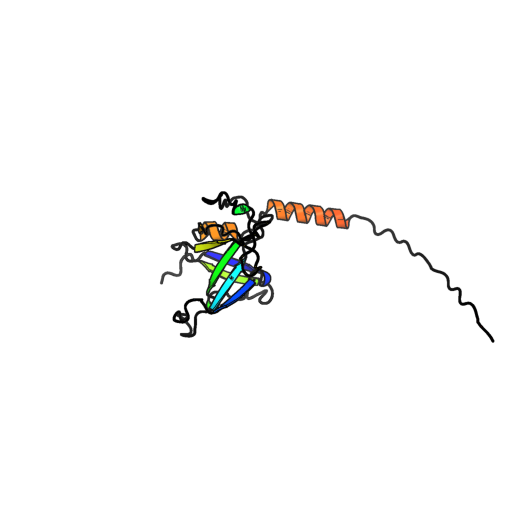O A C 1
ATOM 1010 O O . PRO A 1 123 ? 2.471 -3.852 -11.614 1.00 95.94 123 PRO A O 1
ATOM 1013 N N . GLU A 1 124 ? 2.912 -5.989 -12.154 1.00 96.75 124 GLU A N 1
ATOM 1014 C CA . GLU A 1 124 ? 1.545 -6.446 -11.897 1.00 96.75 124 GLU A CA 1
ATOM 1015 C C . GLU A 1 124 ? 1.181 -6.373 -10.411 1.00 96.75 124 GLU A C 1
ATOM 1017 O O . GLU A 1 124 ? 1.917 -6.839 -9.536 1.00 96.75 124 GLU A O 1
ATOM 1022 N N . SER A 1 125 ? -0.007 -5.841 -10.127 1.00 96.94 125 SER A N 1
ATOM 1023 C CA . SER A 1 125 ? -0.594 -5.869 -8.790 1.00 96.94 125 SER A CA 1
ATOM 1024 C C . SER A 1 125 ? -0.910 -7.285 -8.320 1.00 96.94 125 SER A C 1
ATOM 1026 O O . SER A 1 125 ? -1.188 -8.177 -9.115 1.00 96.94 125 SER A O 1
ATOM 1028 N N . VAL A 1 126 ? -0.959 -7.460 -7.001 1.00 96.94 126 VAL A N 1
ATOM 1029 C CA . VAL A 1 126 ? -1.323 -8.734 -6.367 1.00 96.94 126 VAL A CA 1
ATOM 1030 C C . VAL A 1 126 ? -2.454 -8.545 -5.371 1.00 96.94 126 VAL A C 1
ATOM 1032 O O . VAL A 1 126 ? -2.611 -7.471 -4.790 1.00 96.94 126 VAL A O 1
ATOM 1035 N N . MET A 1 127 ? -3.245 -9.595 -5.175 1.00 96.94 127 MET A N 1
ATOM 1036 C CA . MET A 1 127 ? -4.346 -9.610 -4.217 1.00 96.94 127 MET A CA 1
ATOM 1037 C C . MET A 1 127 ? -3.905 -10.352 -2.960 1.00 96.94 127 MET A C 1
ATOM 1039 O O . MET A 1 127 ? -3.564 -11.528 -3.034 1.00 96.94 127 MET A O 1
ATOM 1043 N N . LEU A 1 128 ? -3.939 -9.681 -1.811 1.00 95.88 128 LEU A N 1
ATOM 1044 C CA . LEU A 1 128 ? -3.670 -10.291 -0.508 1.00 95.88 128 LEU A CA 1
ATOM 1045 C C . LEU A 1 128 ? -4.933 -10.314 0.347 1.00 95.88 128 LEU A C 1
ATOM 1047 O O . LEU A 1 128 ? -5.739 -9.384 0.299 1.00 95.88 128 LEU A O 1
ATOM 1051 N N . ASN A 1 129 ? -5.105 -11.346 1.170 1.00 95.75 129 ASN A N 1
ATOM 1052 C CA . ASN A 1 129 ? -6.109 -11.300 2.232 1.00 95.75 129 ASN A CA 1
ATOM 1053 C C . ASN A 1 129 ? -5.663 -10.332 3.351 1.00 95.75 129 ASN A C 1
ATOM 1055 O O . ASN A 1 129 ? -4.519 -9.870 3.396 1.00 95.75 129 ASN A O 1
ATOM 1059 N N . ALA A 1 130 ? -6.568 -10.009 4.276 1.00 94.31 130 ALA A N 1
ATOM 1060 C CA . ALA A 1 130 ? -6.278 -9.066 5.357 1.00 94.31 130 ALA A CA 1
ATOM 1061 C C . ALA A 1 130 ? -5.141 -9.515 6.301 1.00 94.31 130 ALA A C 1
ATOM 1063 O O . ALA A 1 130 ? -4.448 -8.663 6.861 1.00 94.31 130 ALA A O 1
ATOM 1064 N N . SER A 1 131 ? -4.954 -10.826 6.496 1.00 93.50 131 SER A N 1
ATOM 1065 C CA . SER A 1 131 ? -3.906 -11.376 7.366 1.00 93.50 131 SER A CA 1
ATOM 1066 C C . SER A 1 131 ? -2.527 -11.211 6.733 1.00 93.50 131 SER A C 1
ATOM 1068 O O . SER A 1 131 ? -1.624 -10.659 7.358 1.00 93.50 131 SER A O 1
ATOM 1070 N N . ASP A 1 132 ? -2.390 -11.586 5.465 1.00 94.94 132 ASP A N 1
ATOM 1071 C CA . ASP A 1 132 ? -1.143 -11.438 4.712 1.00 94.94 132 ASP A CA 1
ATOM 1072 C C . ASP A 1 132 ? -0.782 -9.967 4.544 1.00 94.94 132 ASP A C 1
ATOM 1074 O O . ASP A 1 132 ? 0.374 -9.579 4.709 1.00 94.94 132 ASP A O 1
ATOM 1078 N N . LEU A 1 133 ? -1.784 -9.113 4.315 1.00 94.94 133 LEU A N 1
ATOM 1079 C CA . LEU A 1 133 ? -1.571 -7.675 4.259 1.00 94.94 133 LEU A CA 1
ATOM 1080 C C . LEU A 1 133 ? -1.090 -7.123 5.610 1.00 94.94 133 LEU A C 1
ATOM 1082 O O . LEU A 1 133 ? -0.184 -6.292 5.640 1.00 94.94 133 LEU A O 1
ATOM 1086 N N . LYS A 1 134 ? -1.617 -7.610 6.742 1.00 94.31 134 LYS A N 1
ATOM 1087 C CA . LYS A 1 134 ? -1.097 -7.244 8.070 1.00 94.31 134 LYS A CA 1
ATOM 1088 C C . LYS A 1 134 ? 0.360 -7.647 8.254 1.00 94.31 134 LYS A C 1
ATOM 1090 O O . LYS A 1 134 ? 1.148 -6.862 8.789 1.00 94.31 134 LYS A O 1
ATOM 1095 N N . THR A 1 135 ? 0.726 -8.838 7.805 1.00 93.12 135 THR A N 1
ATOM 1096 C CA . THR A 1 135 ? 2.118 -9.291 7.828 1.00 93.12 135 THR A CA 1
ATOM 1097 C C . THR A 1 135 ? 2.990 -8.417 6.926 1.00 93.12 135 THR A C 1
ATOM 1099 O O . THR A 1 135 ? 4.065 -8.005 7.349 1.00 93.12 135 THR A O 1
ATOM 1102 N N . ALA A 1 136 ? 2.501 -8.024 5.748 1.00 92.62 136 ALA A N 1
ATOM 1103 C CA . ALA A 1 136 ? 3.212 -7.147 4.818 1.00 92.62 136 ALA A CA 1
ATOM 1104 C C . ALA A 1 136 ? 3.452 -5.728 5.372 1.00 92.62 136 ALA A C 1
ATOM 1106 O O . ALA A 1 136 ? 4.457 -5.104 5.038 1.00 92.62 136 ALA A O 1
ATOM 1107 N N . PHE A 1 137 ? 2.559 -5.223 6.230 1.00 92.12 137 PHE A N 1
ATOM 1108 C CA . PHE A 1 137 ? 2.747 -3.965 6.969 1.00 92.12 137 PHE A CA 1
ATOM 1109 C C . PHE A 1 137 ? 3.646 -4.097 8.201 1.00 92.12 137 PHE A C 1
ATOM 1111 O O . PHE A 1 137 ? 4.047 -3.088 8.780 1.00 92.12 137 PHE A O 1
ATOM 1118 N N . SER A 1 138 ? 3.957 -5.322 8.616 1.00 87.94 138 SER A N 1
ATOM 1119 C CA . SER A 1 138 ? 4.853 -5.567 9.736 1.00 87.94 138 SER A CA 1
ATOM 1120 C C . SER A 1 138 ? 6.305 -5.476 9.280 1.00 87.94 138 SER A C 1
ATOM 1122 O O . SER A 1 138 ? 6.664 -5.863 8.168 1.00 87.94 138 SER A O 1
ATOM 1124 N N . PHE A 1 139 ? 7.152 -4.976 10.170 1.00 81.75 139 PHE A N 1
ATOM 1125 C CA . PHE A 1 139 ? 8.584 -4.931 9.935 1.00 81.75 139 PHE A CA 1
ATOM 1126 C C . PHE A 1 139 ? 9.230 -6.298 10.156 1.00 81.75 139 PHE A C 1
ATOM 1128 O O . PHE A 1 139 ? 8.785 -7.074 11.010 1.00 81.75 139 PHE A O 1
ATOM 1135 N N . ASP A 1 140 ? 10.315 -6.555 9.430 1.00 78.94 140 ASP A N 1
ATOM 1136 C CA . ASP A 1 140 ? 11.230 -7.642 9.762 1.00 78.94 140 ASP A CA 1
ATOM 1137 C C . ASP A 1 140 ? 11.882 -7.356 11.129 1.00 78.94 140 ASP A C 1
ATOM 1139 O O . ASP A 1 140 ? 12.661 -6.412 11.299 1.00 78.94 140 ASP A O 1
ATOM 1143 N N . ARG A 1 141 ? 11.514 -8.162 12.132 1.00 73.25 141 ARG A N 1
ATOM 1144 C CA . ARG A 1 141 ? 11.992 -8.007 13.512 1.00 73.25 141 ARG A CA 1
ATOM 1145 C C . ARG A 1 141 ? 13.489 -8.262 13.627 1.00 73.25 141 ARG A C 1
ATOM 1147 O O . ARG A 1 141 ? 14.132 -7.623 14.455 1.00 73.25 141 ARG A O 1
ATOM 1154 N N . GLU A 1 142 ? 14.039 -9.157 12.811 1.00 73.19 142 GLU A N 1
ATOM 1155 C CA . GLU A 1 142 ? 15.476 -9.438 12.806 1.00 73.19 142 GLU A CA 1
ATOM 1156 C C . GLU A 1 142 ? 16.239 -8.197 12.349 1.00 73.19 142 GLU A C 1
ATOM 1158 O O . GLU A 1 142 ? 17.165 -7.753 13.027 1.00 73.19 142 GLU A O 1
ATOM 1163 N N . LYS A 1 143 ? 15.756 -7.543 11.286 1.00 74.75 143 LYS A N 1
ATOM 1164 C CA . LYS A 1 143 ? 16.364 -6.315 10.762 1.00 74.75 143 LYS A CA 1
ATOM 1165 C C . LYS A 1 143 ? 16.307 -5.148 11.747 1.00 74.75 143 LYS A C 1
ATOM 1167 O O . LYS A 1 143 ? 17.276 -4.400 11.873 1.00 74.75 143 LYS A O 1
ATOM 1172 N N . ILE A 1 144 ? 15.197 -4.999 12.471 1.00 75.56 144 ILE A N 1
ATOM 1173 C CA . ILE A 1 144 ? 15.084 -3.989 13.535 1.00 75.56 144 ILE A CA 1
ATOM 1174 C C . ILE A 1 144 ? 16.082 -4.277 14.663 1.00 75.56 144 ILE A C 1
ATOM 1176 O O . ILE A 1 144 ? 16.738 -3.359 15.154 1.00 75.56 144 ILE A O 1
ATOM 1180 N N . ASN A 1 145 ? 16.220 -5.540 15.069 1.00 75.00 145 ASN A N 1
ATOM 1181 C CA . ASN A 1 145 ? 17.149 -5.922 16.128 1.00 75.00 145 ASN A CA 1
ATOM 1182 C C . ASN A 1 145 ? 18.611 -5.682 15.720 1.00 75.00 145 ASN A C 1
ATOM 1184 O O . ASN A 1 145 ? 19.374 -5.154 16.527 1.00 75.00 145 ASN A O 1
ATOM 1188 N N . GLU A 1 146 ? 18.988 -5.998 14.477 1.00 76.88 146 GLU A N 1
ATOM 1189 C CA . GLU A 1 146 ? 20.315 -5.688 13.921 1.00 76.88 146 GLU A CA 1
ATOM 1190 C C . GLU A 1 146 ? 20.621 -4.185 13.964 1.00 76.88 146 GLU A C 1
ATOM 1192 O O . GLU A 1 146 ? 21.693 -3.781 14.418 1.00 76.88 146 GLU A O 1
ATOM 1197 N N . LEU A 1 147 ? 19.678 -3.344 13.522 1.00 75.00 147 LEU A N 1
ATOM 1198 C CA . LEU A 1 147 ? 19.834 -1.888 13.563 1.00 75.00 147 LEU A CA 1
ATOM 1199 C C . LEU A 1 147 ? 20.038 -1.389 14.993 1.00 75.00 147 LEU A C 1
ATOM 1201 O O . LEU A 1 147 ? 20.981 -0.646 15.246 1.00 75.00 147 LEU A O 1
ATOM 1205 N N . ASN A 1 148 ? 19.214 -1.849 15.935 1.00 75.12 148 ASN A N 1
ATOM 1206 C CA . ASN A 1 148 ? 19.311 -1.440 17.335 1.00 75.12 148 ASN A CA 1
ATOM 1207 C C . ASN A 1 148 ? 20.636 -1.882 17.982 1.00 75.12 148 ASN A C 1
ATOM 1209 O O . ASN A 1 148 ? 21.228 -1.124 18.750 1.00 75.12 148 ASN A O 1
ATOM 1213 N N . GLN A 1 149 ? 21.139 -3.079 17.657 1.00 72.12 149 GLN A N 1
ATOM 1214 C CA . GLN A 1 149 ? 22.448 -3.545 18.132 1.00 72.12 149 GLN A CA 1
ATOM 1215 C C . GLN A 1 149 ? 23.597 -2.697 17.571 1.00 72.12 149 GLN A C 1
ATOM 1217 O O . GLN A 1 149 ? 24.520 -2.352 18.308 1.00 72.12 149 GLN A O 1
ATOM 1222 N N . ASN A 1 150 ? 23.533 -2.320 16.293 1.00 70.19 150 ASN A N 1
ATOM 1223 C CA . ASN A 1 150 ? 24.552 -1.481 15.661 1.00 70.19 150 ASN A CA 1
ATOM 1224 C C . ASN A 1 150 ? 24.505 -0.026 16.160 1.00 70.19 150 ASN A C 1
ATOM 1226 O O . ASN A 1 150 ? 25.555 0.578 16.371 1.00 70.19 150 ASN A O 1
ATOM 1230 N N . SER A 1 151 ? 23.316 0.526 16.421 1.00 65.88 151 SER A N 1
ATOM 1231 C CA . SER A 1 151 ? 23.164 1.851 17.038 1.00 65.88 151 SER A CA 1
ATOM 1232 C C . SER A 1 151 ? 23.742 1.903 18.452 1.00 65.88 151 SER A C 1
ATOM 1234 O O . SER A 1 151 ? 24.397 2.882 18.796 1.00 65.88 151 SER A O 1
ATOM 1236 N N . ASN A 1 152 ? 23.569 0.843 19.249 1.00 60.84 152 ASN A N 1
ATOM 1237 C CA . ASN A 1 152 ? 24.174 0.768 20.580 1.00 60.84 152 ASN A CA 1
ATOM 1238 C C . ASN A 1 152 ? 25.706 0.674 20.515 1.00 60.84 152 ASN A C 1
ATOM 1240 O O . ASN A 1 152 ? 26.373 1.363 21.275 1.00 60.84 152 ASN A O 1
ATOM 1244 N N . ARG A 1 153 ? 26.270 -0.079 19.559 1.00 57.94 153 ARG A N 1
ATOM 1245 C CA . ARG A 1 153 ? 27.733 -0.162 19.359 1.00 57.94 153 ARG A CA 1
ATOM 1246 C C . ARG A 1 153 ? 28.365 1.166 18.928 1.00 57.94 153 ARG A C 1
ATOM 1248 O O . ARG A 1 153 ? 29.489 1.457 19.319 1.00 57.94 153 ARG A O 1
ATOM 1255 N N . ASN A 1 154 ? 27.659 1.981 18.145 1.00 53.88 154 ASN A N 1
ATOM 1256 C CA . ASN A 1 154 ? 28.175 3.277 17.689 1.00 53.88 154 ASN A CA 1
ATOM 1257 C C . ASN A 1 154 ? 28.136 4.371 18.771 1.00 53.88 154 ASN A C 1
ATOM 1259 O O . ASN A 1 154 ? 28.824 5.380 18.632 1.00 53.88 154 ASN A O 1
ATOM 1263 N N . ASN A 1 155 ? 27.371 4.175 19.849 1.00 54.03 155 ASN A N 1
ATOM 1264 C CA . ASN A 1 155 ? 27.342 5.095 20.988 1.00 54.03 155 ASN A CA 1
ATOM 1265 C C . ASN A 1 155 ? 28.493 4.861 21.989 1.00 54.03 155 ASN A C 1
ATOM 1267 O O . ASN A 1 155 ? 28.701 5.704 22.857 1.00 54.03 155 ASN A O 1
ATOM 1271 N N . ASP A 1 156 ? 29.262 3.776 21.833 1.00 50.25 156 ASP A N 1
ATOM 1272 C CA . ASP A 1 156 ? 30.423 3.437 22.671 1.00 50.25 156 ASP A CA 1
ATOM 1273 C C . ASP A 1 156 ? 31.763 3.957 22.106 1.00 50.25 156 ASP A C 1
ATOM 1275 O O . ASP A 1 156 ? 32.832 3.619 22.616 1.00 50.25 156 ASP A O 1
ATOM 1279 N N . ILE A 1 157 ? 31.747 4.801 21.065 1.00 45.22 157 ILE A N 1
ATOM 1280 C CA . ILE A 1 157 ? 32.958 5.488 20.595 1.00 45.22 157 ILE A CA 1
ATOM 1281 C C . ILE A 1 157 ? 33.222 6.680 21.533 1.00 45.22 157 ILE A C 1
ATOM 1283 O O . ILE A 1 157 ? 32.395 7.599 21.587 1.00 45.22 157 ILE A O 1
ATOM 1287 N N . PRO A 1 158 ? 34.355 6.727 22.264 1.00 42.28 158 PRO A N 1
ATOM 1288 C CA . PRO A 1 158 ? 34.690 7.881 23.085 1.00 42.28 158 PRO A CA 1
ATOM 1289 C C . PRO A 1 158 ? 34.784 9.118 22.192 1.00 42.28 158 PRO A C 1
ATOM 1291 O O . PRO A 1 158 ? 35.507 9.118 21.197 1.00 42.28 158 PRO A O 1
ATOM 1294 N N . LYS A 1 159 ? 34.077 10.193 22.552 1.00 41.34 159 LYS A N 1
ATOM 1295 C CA . LYS A 1 159 ? 34.314 11.511 21.956 1.00 41.34 159 LYS A CA 1
ATOM 1296 C C . LYS A 1 159 ? 35.740 11.938 22.307 1.00 41.34 159 LYS A C 1
ATOM 1298 O O . LYS A 1 159 ? 35.987 12.394 23.422 1.00 41.34 159 LYS A O 1
ATOM 1303 N N . THR A 1 160 ? 36.680 11.793 21.380 1.00 36.00 160 THR A N 1
ATOM 1304 C CA . THR A 1 160 ? 37.999 12.414 21.500 1.00 36.00 160 THR A CA 1
ATOM 1305 C C . THR A 1 160 ? 37.812 13.924 21.369 1.00 36.00 160 THR A C 1
ATOM 1307 O O . THR A 1 160 ? 37.477 14.441 20.306 1.00 36.00 160 THR A O 1
ATOM 1310 N N . ASN A 1 161 ? 37.962 14.633 22.487 1.00 44.22 161 ASN A N 1
ATOM 1311 C CA . ASN A 1 161 ? 38.054 16.086 22.517 1.00 44.22 161 ASN A CA 1
ATOM 1312 C C . ASN A 1 161 ? 39.376 16.511 21.867 1.00 44.22 161 ASN A C 1
ATOM 1314 O O . ASN A 1 161 ? 40.416 16.447 22.517 1.00 44.22 161 ASN A O 1
ATOM 1318 N N . GLU A 1 162 ? 39.337 17.025 20.641 1.00 41.22 162 GLU A N 1
ATOM 1319 C CA . GLU A 1 162 ? 40.398 17.900 20.138 1.00 41.22 162 GLU A CA 1
ATOM 1320 C C . GLU A 1 162 ? 39.878 19.337 20.074 1.00 41.22 162 GLU 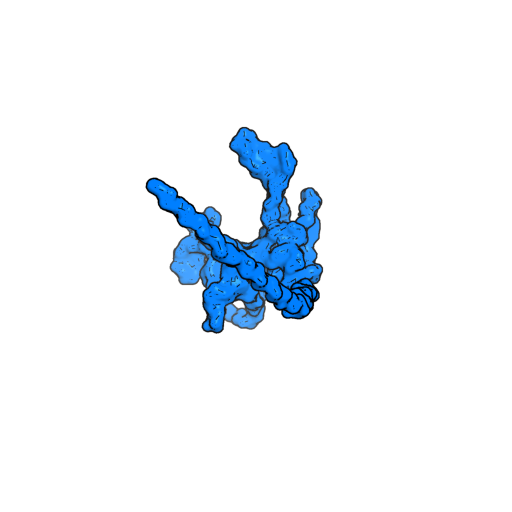A C 1
ATOM 1322 O O . GLU A 1 162 ? 39.265 19.789 19.108 1.00 41.22 162 GLU A O 1
ATOM 1327 N N . GLN A 1 163 ? 40.120 20.066 21.167 1.00 40.28 163 GLN A N 1
ATOM 1328 C CA . GLN A 1 163 ? 40.148 21.523 21.163 1.00 40.28 163 GLN A CA 1
ATOM 1329 C C . GLN A 1 163 ? 41.388 21.975 20.385 1.00 40.28 163 GLN A C 1
ATOM 1331 O O . GLN A 1 163 ? 42.466 22.118 20.961 1.00 40.28 163 GLN A O 1
ATOM 1336 N N . VAL A 1 164 ? 41.244 22.260 19.093 1.00 35.78 164 VAL A N 1
ATOM 1337 C CA . VAL A 1 164 ? 42.235 23.080 18.390 1.00 35.78 164 VAL A CA 1
ATOM 1338 C C . VAL A 1 164 ? 41.936 24.542 18.713 1.00 35.78 164 VAL A C 1
ATOM 1340 O O . VAL A 1 164 ? 41.094 25.192 18.094 1.00 35.78 164 VAL A O 1
ATOM 1343 N N . LYS A 1 165 ? 42.630 25.054 19.737 1.00 37.97 165 LYS A N 1
ATOM 1344 C CA . LYS A 1 165 ? 42.829 26.490 19.957 1.00 37.97 165 LYS A CA 1
ATOM 1345 C C . LYS A 1 165 ? 43.436 27.075 18.682 1.00 37.97 165 LYS A C 1
ATOM 1347 O O . LYS A 1 165 ? 44.591 26.800 18.381 1.00 37.97 165 LYS A O 1
ATOM 1352 N N . THR A 1 166 ? 42.677 27.876 17.940 1.00 33.19 166 THR A N 1
ATOM 1353 C CA . THR A 1 166 ? 43.269 28.751 16.924 1.00 33.19 166 THR A CA 1
ATOM 1354 C C . THR A 1 166 ? 43.531 30.097 17.583 1.00 33.19 166 THR A C 1
ATOM 1356 O O . THR A 1 166 ? 42.609 30.796 18.004 1.00 33.19 166 THR A O 1
ATOM 1359 N N . GLU A 1 167 ? 44.813 30.386 17.773 1.00 35.34 167 GLU A N 1
ATOM 1360 C CA . GLU A 1 167 ? 45.328 31.616 18.354 1.00 35.34 167 GLU A CA 1
ATOM 1361 C C . GLU A 1 167 ? 44.931 32.836 17.518 1.00 35.34 167 GLU A C 1
ATOM 1363 O O . GLU A 1 167 ? 44.955 32.831 16.287 1.00 35.34 167 GLU A O 1
ATOM 1368 N N . LYS A 1 168 ? 44.575 33.905 18.234 1.00 37.25 168 LYS A N 1
ATOM 1369 C CA . LYS A 1 168 ? 44.445 35.258 17.706 1.00 37.25 168 LYS A CA 1
ATOM 1370 C C . LYS A 1 168 ? 45.795 35.704 17.148 1.00 37.25 168 LYS A C 1
ATOM 1372 O O . LYS A 1 168 ? 46.744 35.807 17.912 1.00 37.25 168 LYS A O 1
ATOM 1377 N N . ASN A 1 169 ? 45.829 36.094 15.881 1.00 34.50 169 ASN A N 1
ATOM 1378 C CA . ASN A 1 169 ? 46.777 37.088 15.391 1.00 34.50 169 ASN A CA 1
ATOM 1379 C C . ASN A 1 169 ? 46.016 38.076 14.503 1.00 34.50 169 ASN A C 1
ATOM 1381 O O . ASN A 1 169 ? 45.752 37.809 13.334 1.00 34.50 169 ASN A O 1
ATOM 1385 N N . SER A 1 170 ? 45.635 39.209 15.097 1.00 32.59 170 SER A N 1
ATOM 1386 C CA . SER A 1 170 ? 45.325 40.436 14.363 1.00 32.59 170 SER A CA 1
ATOM 1387 C C . SER A 1 170 ? 46.643 41.089 13.947 1.00 32.59 170 SER A C 1
ATOM 1389 O O . SER A 1 170 ? 47.467 41.343 14.825 1.00 32.59 170 SER A O 1
ATOM 1391 N N . PRO A 1 171 ? 46.847 41.438 12.670 1.00 43.66 171 PRO A N 1
ATOM 1392 C CA . PRO A 1 171 ? 47.801 42.466 12.302 1.00 43.66 171 PRO A CA 1
ATOM 1393 C C . PRO A 1 171 ? 47.079 43.815 12.227 1.00 43.66 171 PRO A C 1
ATOM 1395 O O . PRO A 1 171 ? 46.159 44.003 11.429 1.00 43.66 171 PRO A O 1
ATOM 1398 N N . ASP A 1 172 ? 47.524 44.750 13.064 1.00 39.38 172 ASP A N 1
ATOM 1399 C CA . ASP A 1 172 ? 47.315 46.183 12.884 1.00 39.38 172 ASP A CA 1
ATOM 1400 C C . ASP A 1 172 ? 47.735 46.601 11.466 1.00 39.38 172 ASP A C 1
ATOM 1402 O O . ASP A 1 172 ? 48.900 46.459 11.090 1.00 39.38 172 ASP A O 1
ATOM 1406 N N . LEU A 1 173 ? 46.819 47.197 10.700 1.00 40.34 173 LEU A N 1
ATOM 1407 C CA . LEU A 1 173 ? 47.189 48.094 9.608 1.00 40.34 173 LEU A CA 1
ATOM 1408 C C . LEU A 1 173 ? 46.790 49.520 9.985 1.00 40.34 173 LEU A C 1
ATOM 1410 O O . LEU A 1 173 ? 45.656 49.952 9.795 1.00 40.34 173 LEU A O 1
ATOM 1414 N N . LYS A 1 174 ? 47.776 50.259 10.499 1.00 39.78 174 LYS A N 1
ATOM 1415 C CA . LYS A 1 174 ? 47.850 51.710 10.330 1.00 39.78 174 LYS A CA 1
ATOM 1416 C C . LYS A 1 174 ? 48.407 52.006 8.940 1.00 39.78 174 LYS A C 1
ATOM 1418 O O . LYS A 1 174 ? 49.519 51.568 8.641 1.00 39.78 174 LYS A O 1
ATOM 1423 N N . ARG A 1 175 ? 47.695 52.821 8.167 1.00 37.34 175 ARG A N 1
ATOM 1424 C CA . ARG A 1 175 ? 48.213 54.028 7.505 1.00 37.34 175 ARG A CA 1
ATOM 1425 C C . ARG A 1 175 ? 47.059 54.848 6.957 1.00 37.34 175 ARG A C 1
ATOM 1427 O O . ARG A 1 175 ? 46.181 54.243 6.312 1.00 37.34 175 ARG A O 1
#

Secondary structure (DSSP, 8-state):
---S--EEEEEEGGGEEEEEE-SSTT-B-TTT-SBPEEEEEEPPPTTTB-TT----B-TTS-BSTTS-EEEEEEGGG-EE-SS-TTTEEEEEE-TT-EEEEEE---EEEEEE-TTSPEEE--PPPEEEEHHHHHHHHSB-HHHHHHHHHHHHHHTTS------------PPP---